Protein AF-A0A920G2X0-F1 (afdb_monomer_lite)

Radius of gyration: 16.81 Å; chains: 1; bounding box: 39×26×47 Å

Secondary structure (DSSP, 8-state):
-HHHHHHHHHHHHHT-----TTT-THHHHHHHHTHHHHHHHHHTTS--EEEEE-S-HHHHHHHHHHHHHH-TT-EEEEE--GGG-TTTT-----B-TTSSBSS--TT----

Foldseek 3Di:
DVVVVVVVVVCVVPVHDDCPCQQDCVVLVVCLVPVLVVQCVVQPPHAAEAEEEDDYPVSCVSSLVSCCVVPVRYHYHYDYDQQQPPVVVVDDFDADPSRHGPDDDPSNGDD

Structure (mmCIF, N/CA/C/O backbone):
data_AF-A0A920G2X0-F1
#
_entry.id   AF-A0A920G2X0-F1
#
loop_
_atom_site.group_PDB
_atom_site.id
_atom_site.type_symbol
_atom_site.label_atom_id
_atom_site.label_alt_id
_atom_site.label_comp_id
_atom_site.label_asym_id
_atom_site.label_entity_id
_atom_site.label_seq_id
_atom_site.pdbx_PDB_ins_code
_atom_site.Cartn_x
_atom_site.Cartn_y
_atom_site.Cartn_z
_atom_site.occupancy
_atom_site.B_iso_or_equiv
_atom_site.aut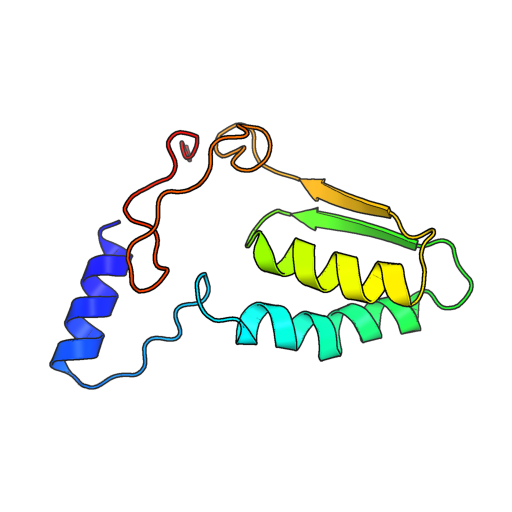h_seq_id
_atom_site.auth_comp_id
_atom_site.auth_asym_id
_atom_site.auth_atom_id
_atom_site.pdbx_PDB_model_num
ATOM 1 N N . MET A 1 1 ? 14.245 1.032 -10.322 1.00 65.56 1 MET A N 1
ATOM 2 C CA . MET A 1 1 ? 13.081 0.539 -11.106 1.00 65.56 1 MET A CA 1
ATOM 3 C C . MET A 1 1 ? 13.410 -0.535 -12.163 1.00 65.56 1 MET A C 1
ATOM 5 O O . MET A 1 1 ? 12.550 -0.835 -12.984 1.00 65.56 1 MET A O 1
ATOM 9 N N . GLY A 1 2 ? 14.589 -1.180 -12.145 1.00 84.56 2 GLY A N 1
ATOM 10 C CA . GLY A 1 2 ? 15.003 -2.102 -13.223 1.00 84.56 2 GLY A CA 1
ATOM 11 C C . GLY A 1 2 ? 14.061 -3.292 -13.457 1.00 84.56 2 GLY A C 1
ATOM 12 O O . GLY A 1 2 ? 13.681 -3.560 -14.593 1.00 84.56 2 GLY A O 1
ATOM 13 N N . MET A 1 3 ? 13.606 -3.945 -12.384 1.00 90.81 3 MET A N 1
ATOM 14 C CA . MET A 1 3 ? 12.692 -5.093 -12.471 1.00 90.81 3 MET A CA 1
ATOM 15 C C . MET A 1 3 ? 11.347 -4.730 -13.128 1.00 90.81 3 MET A C 1
ATOM 17 O O . MET A 1 3 ? 10.911 -5.421 -14.043 1.00 90.81 3 MET A O 1
ATOM 21 N N . VAL A 1 4 ? 10.743 -3.590 -12.770 1.00 90.12 4 VAL A N 1
ATOM 22 C CA . VAL A 1 4 ? 9.467 -3.142 -13.363 1.00 90.12 4 VAL A CA 1
ATOM 23 C C . VAL A 1 4 ? 9.625 -2.815 -14.849 1.00 90.12 4 VAL A C 1
ATOM 25 O O . VAL A 1 4 ? 8.763 -3.173 -15.652 1.00 90.12 4 VAL A O 1
ATOM 28 N N . THR A 1 5 ? 10.723 -2.157 -15.236 1.00 90.88 5 THR A N 1
ATOM 29 C CA . THR A 1 5 ? 11.032 -1.903 -16.652 1.00 90.88 5 THR A CA 1
ATOM 30 C C . THR A 1 5 ? 11.150 -3.215 -17.418 1.00 90.88 5 THR A C 1
ATOM 32 O O . THR A 1 5 ? 10.507 -3.368 -18.456 1.00 90.88 5 THR A O 1
ATOM 35 N N . LYS A 1 6 ? 11.867 -4.201 -16.863 1.00 94.75 6 LYS A N 1
ATOM 36 C CA . LYS A 1 6 ? 12.032 -5.496 -17.521 1.00 94.75 6 LYS A CA 1
ATOM 37 C C . LYS A 1 6 ? 10.713 -6.251 -17.684 1.00 94.75 6 LYS A C 1
ATOM 39 O O . LYS A 1 6 ? 10.462 -6.816 -18.746 1.00 94.75 6 LYS A O 1
ATOM 44 N N . CYS A 1 7 ? 9.841 -6.221 -16.674 1.00 94.62 7 CYS A N 1
ATOM 45 C CA . CYS A 1 7 ? 8.505 -6.808 -16.777 1.00 94.62 7 CYS A CA 1
ATOM 46 C C . CYS A 1 7 ? 7.681 -6.169 -17.904 1.00 94.62 7 CYS A C 1
ATOM 48 O O . CYS A 1 7 ? 7.029 -6.894 -18.651 1.00 94.62 7 CYS A O 1
ATOM 50 N N . ARG A 1 8 ? 7.737 -4.837 -18.071 1.00 92.50 8 ARG A N 1
ATOM 51 C CA . ARG A 1 8 ? 7.029 -4.140 -19.162 1.00 92.50 8 ARG A CA 1
ATOM 52 C C . ARG A 1 8 ? 7.553 -4.540 -20.541 1.00 92.50 8 ARG A C 1
ATOM 54 O O . ARG A 1 8 ? 6.752 -4.785 -21.438 1.00 92.50 8 ARG A O 1
ATOM 61 N N . GLU A 1 9 ? 8.873 -4.618 -20.704 1.00 95.75 9 GLU A N 1
ATOM 62 C CA . GLU A 1 9 ? 9.498 -5.066 -21.956 1.00 95.75 9 GLU A CA 1
ATOM 63 C C . GLU A 1 9 ? 9.036 -6.473 -22.339 1.00 95.75 9 GLU A C 1
ATOM 65 O O . GLU A 1 9 ? 8.578 -6.690 -23.458 1.00 95.75 9 GLU A O 1
ATOM 70 N N . LEU A 1 10 ? 9.124 -7.419 -21.398 1.00 97.44 10 LEU A N 1
ATOM 71 C CA . LEU A 1 10 ? 8.762 -8.814 -21.638 1.00 97.44 10 LEU A CA 1
ATOM 72 C C . LEU A 1 10 ? 7.263 -8.977 -21.892 1.00 97.44 10 LEU A C 1
ATOM 74 O O . LEU A 1 10 ? 6.885 -9.702 -22.809 1.00 97.44 10 LEU A O 1
ATOM 78 N N . ALA A 1 11 ? 6.416 -8.276 -21.135 1.00 97.19 11 ALA A N 1
ATOM 79 C CA . ALA A 1 11 ? 4.976 -8.300 -21.355 1.00 97.19 11 ALA A CA 1
ATOM 80 C C . ALA A 1 11 ? 4.614 -7.797 -22.757 1.00 97.19 11 ALA A C 1
ATOM 82 O O . ALA A 1 11 ? 3.851 -8.450 -23.463 1.00 97.19 11 ALA A O 1
ATOM 83 N N . LYS A 1 12 ? 5.228 -6.692 -23.201 1.00 96.44 12 LYS A N 1
ATOM 84 C CA . LYS A 1 12 ? 5.012 -6.149 -24.547 1.00 96.44 12 LYS A CA 1
ATOM 85 C C . LYS A 1 12 ? 5.532 -7.083 -25.641 1.00 96.44 12 LYS A C 1
ATOM 87 O O . LYS A 1 12 ? 4.836 -7.287 -26.628 1.00 96.44 12 LYS A O 1
ATOM 92 N N . ALA A 1 13 ? 6.731 -7.640 -25.476 1.00 98.19 13 ALA A N 1
ATOM 93 C CA . ALA A 1 13 ? 7.357 -8.498 -26.482 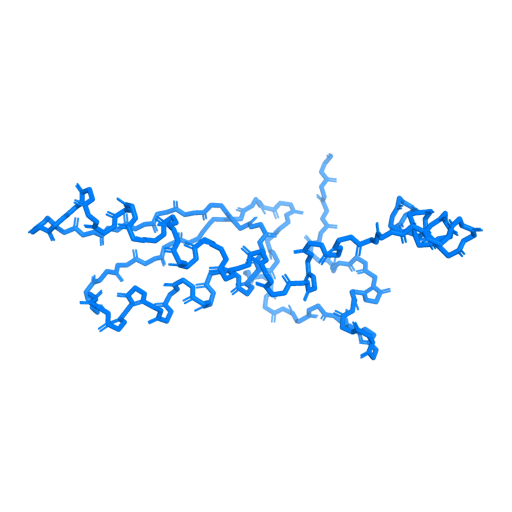1.00 98.19 13 ALA A CA 1
ATOM 94 C C . ALA A 1 13 ? 6.613 -9.827 -26.685 1.00 98.19 13 ALA A C 1
ATOM 96 O O . ALA A 1 13 ? 6.579 -10.339 -27.798 1.00 98.19 13 ALA A O 1
ATOM 97 N N . ASN A 1 14 ? 6.012 -10.370 -25.624 1.00 98.19 14 ASN A N 1
ATOM 98 C CA . ASN A 1 14 ? 5.365 -11.683 -25.655 1.00 98.19 14 ASN A CA 1
ATOM 99 C C . ASN A 1 14 ? 3.828 -11.614 -25.623 1.00 98.19 14 ASN A C 1
ATOM 101 O O . ASN A 1 14 ? 3.173 -12.653 -25.600 1.00 98.19 14 ASN A O 1
ATOM 105 N N . GLY A 1 15 ? 3.240 -10.413 -25.569 1.00 97.38 15 GLY A N 1
ATOM 106 C CA . GLY A 1 15 ? 1.794 -10.239 -25.401 1.00 97.38 15 GLY A CA 1
ATOM 107 C C . GLY A 1 15 ? 1.264 -10.754 -24.056 1.00 97.38 15 GLY A C 1
ATOM 108 O O . GLY A 1 15 ? 0.106 -11.156 -23.964 1.00 97.38 15 GLY A O 1
ATOM 109 N N . TRP A 1 16 ? 2.099 -10.790 -23.014 1.00 98.00 16 TRP A N 1
ATOM 110 C CA . TRP A 1 16 ? 1.696 -11.290 -21.700 1.00 98.00 16 TRP A CA 1
ATOM 111 C C . TRP A 1 16 ? 0.914 -10.256 -20.897 1.00 98.00 16 TRP A C 1
ATOM 113 O O . TRP A 1 16 ? 1.118 -9.045 -21.004 1.00 98.00 16 TRP A O 1
ATOM 123 N N . PHE A 1 17 ? 0.062 -10.760 -20.009 1.00 96.00 17 PHE A N 1
ATOM 124 C CA . PHE A 1 17 ? -0.637 -9.939 -19.036 1.00 96.00 17 PHE A CA 1
ATOM 125 C C . PHE A 1 17 ? 0.308 -9.471 -17.920 1.00 96.00 17 PHE A C 1
ATOM 127 O O . PHE A 1 17 ? 0.992 -10.272 -17.283 1.00 96.00 17 PHE A O 1
ATOM 134 N N . MET A 1 18 ? 0.304 -8.167 -17.637 1.00 94.69 18 MET A N 1
ATOM 135 C CA . MET A 1 18 ? 1.008 -7.575 -16.501 1.00 94.69 18 MET A CA 1
ATOM 136 C C . MET A 1 18 ? -0.016 -7.072 -15.479 1.00 94.69 18 MET A C 1
ATOM 138 O O . MET A 1 18 ? -0.759 -6.136 -15.755 1.00 94.69 18 MET A O 1
ATOM 142 N N . ALA A 1 19 ? -0.028 -7.661 -14.280 1.00 93.69 19 ALA A N 1
ATOM 143 C CA . ALA A 1 19 ? -1.079 -7.429 -13.281 1.00 93.69 19 ALA A CA 1
ATOM 144 C C . ALA A 1 19 ? -1.099 -6.020 -12.658 1.00 93.69 19 ALA A C 1
ATOM 146 O O . ALA A 1 19 ? -2.152 -5.581 -12.199 1.00 93.69 19 ALA A O 1
ATOM 147 N N . ARG A 1 20 ? 0.051 -5.324 -12.639 1.00 91.50 20 ARG A N 1
ATOM 148 C CA . ARG A 1 20 ? 0.203 -3.936 -12.151 1.00 91.50 20 ARG A CA 1
ATOM 149 C C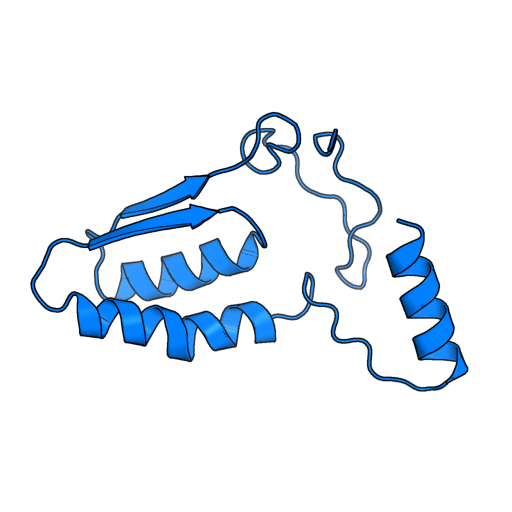 . ARG A 1 20 ? -0.349 -3.713 -10.733 1.00 91.50 20 ARG A C 1
ATOM 151 O O . ARG A 1 20 ? -1.195 -2.857 -10.514 1.00 91.50 20 ARG A O 1
ATOM 158 N N . GLN A 1 21 ? 0.121 -4.486 -9.751 1.00 89.50 21 GLN A N 1
ATOM 159 C CA . GLN A 1 21 ? -0.464 -4.533 -8.396 1.00 89.50 21 GLN A CA 1
ATOM 160 C C . GLN A 1 21 ? -0.561 -3.185 -7.645 1.00 89.50 21 GLN A C 1
ATOM 162 O O . GLN A 1 21 ? -1.380 -3.070 -6.735 1.00 89.50 21 GLN A O 1
ATOM 167 N N . PHE A 1 22 ? 0.259 -2.186 -8.005 1.00 88.00 22 PHE A N 1
ATOM 168 C CA . PHE A 1 22 ? 0.270 -0.851 -7.383 1.00 88.00 22 PHE A CA 1
ATOM 169 C C . PHE A 1 22 ? -0.591 0.184 -8.136 1.00 88.00 22 PHE A C 1
ATOM 171 O O . PHE A 1 22 ? -0.741 1.335 -7.716 1.00 88.00 22 PHE A O 1
ATOM 178 N N . GLU A 1 23 ? -1.137 -0.203 -9.286 1.00 87.44 23 GLU A N 1
ATOM 179 C CA . GLU A 1 23 ? -2.022 0.622 -10.106 1.00 87.44 23 GLU A CA 1
ATOM 180 C C . GLU A 1 23 ? -3.416 0.000 -10.237 1.00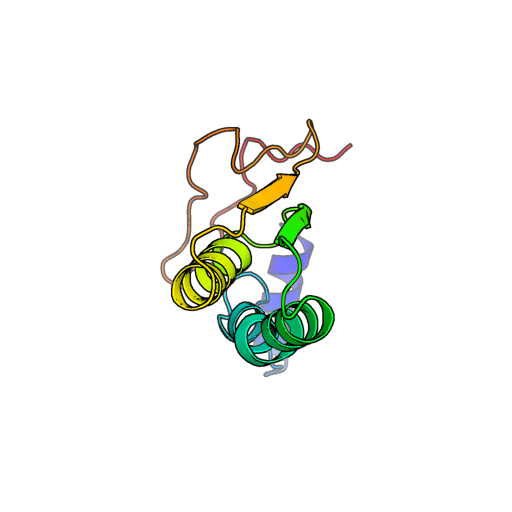 87.44 23 GLU A C 1
ATOM 182 O O . GLU A 1 23 ? -4.402 0.722 -10.365 1.00 87.44 23 GLU A O 1
ATOM 187 N N . ASN A 1 24 ? -3.506 -1.327 -10.186 1.00 89.75 24 ASN A N 1
ATOM 188 C CA . ASN A 1 24 ? -4.726 -2.086 -10.395 1.00 89.75 24 ASN A CA 1
ATOM 189 C C . ASN A 1 24 ? -5.628 -2.059 -9.155 1.00 89.75 24 ASN A C 1
ATOM 191 O O . ASN A 1 24 ? -5.269 -2.566 -8.090 1.00 89.75 24 ASN A O 1
ATOM 195 N N . LEU A 1 25 ? -6.831 -1.507 -9.321 1.00 87.75 25 LEU A N 1
ATOM 196 C CA . LEU A 1 25 ? -7.828 -1.400 -8.257 1.00 87.75 25 LEU A CA 1
ATOM 197 C C . LEU A 1 25 ? -8.323 -2.763 -7.769 1.00 87.75 25 LEU A C 1
ATOM 199 O O . LEU A 1 25 ? -8.623 -2.883 -6.587 1.00 87.75 25 LEU A O 1
ATOM 203 N N . ALA A 1 26 ? -8.285 -3.807 -8.606 1.00 90.81 26 ALA A N 1
ATOM 204 C CA . ALA A 1 26 ? -8.720 -5.152 -8.225 1.00 90.81 26 ALA A CA 1
ATOM 205 C C . ALA A 1 26 ? -8.006 -5.685 -6.968 1.00 90.81 26 ALA A C 1
ATOM 207 O O . ALA A 1 26 ? -8.594 -6.449 -6.205 1.00 90.81 26 ALA A O 1
ATOM 208 N N . ASN A 1 27 ? -6.762 -5.251 -6.727 1.00 89.25 27 ASN A N 1
ATOM 209 C CA . ASN A 1 27 ? -6.015 -5.569 -5.512 1.00 89.25 27 ASN A CA 1
ATOM 210 C C . ASN A 1 27 ? -6.692 -4.997 -4.249 1.00 89.25 27 ASN A C 1
ATOM 212 O O . ASN A 1 27 ? -6.846 -5.690 -3.251 1.00 89.25 27 ASN A O 1
ATOM 216 N N . ALA A 1 28 ? -7.144 -3.742 -4.289 1.00 87.38 28 ALA A N 1
ATOM 217 C CA . ALA A 1 28 ? -7.865 -3.148 -3.165 1.00 87.38 28 ALA A CA 1
ATOM 218 C C . ALA A 1 28 ? -9.293 -3.712 -3.048 1.00 87.38 28 ALA A C 1
ATOM 220 O O . ALA A 1 28 ? -9.734 -4.036 -1.947 1.00 87.38 28 ALA A O 1
ATOM 221 N N . ASP A 1 29 ? -9.975 -3.886 -4.183 1.00 89.56 29 ASP A N 1
ATOM 222 C CA . ASP A 1 29 ? -11.373 -4.324 -4.258 1.00 89.56 29 ASP A CA 1
ATOM 223 C C . ASP A 1 29 ? -11.579 -5.715 -3.661 1.00 89.56 29 ASP A C 1
ATOM 225 O O . ASP A 1 29 ? -12.571 -5.959 -2.974 1.00 89.56 29 ASP A O 1
ATOM 229 N N . VAL A 1 30 ? -10.657 -6.649 -3.921 1.00 90.94 30 VAL A N 1
ATOM 230 C CA . VAL A 1 30 ? -10.786 -8.010 -3.389 1.00 90.94 30 VAL A CA 1
ATOM 231 C C . VAL A 1 30 ? -10.7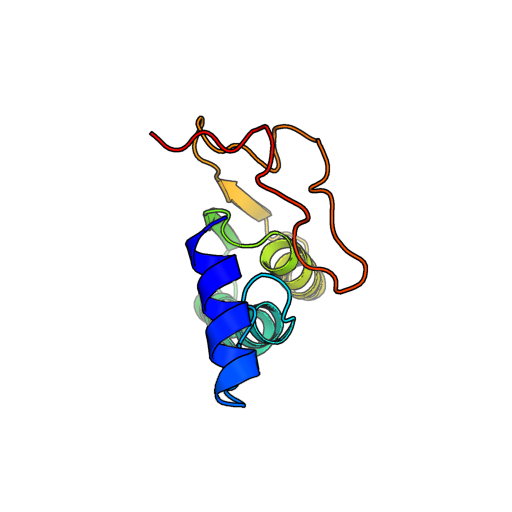11 -8.004 -1.867 1.00 90.94 30 VAL A C 1
ATOM 233 O O . VAL A 1 30 ? -11.551 -8.619 -1.222 1.00 90.94 30 VAL A O 1
ATOM 236 N N . HIS A 1 31 ? -9.789 -7.242 -1.278 1.00 88.88 31 HIS A N 1
ATOM 237 C CA . HIS A 1 31 ? -9.670 -7.168 0.172 1.00 88.88 31 HIS A CA 1
ATOM 238 C C . HIS A 1 31 ? -10.832 -6.427 0.838 1.00 88.88 31 HIS A C 1
ATOM 240 O O . HIS A 1 31 ? -11.175 -6.748 1.971 1.00 88.88 31 HIS A O 1
ATOM 246 N N . GLU A 1 32 ? -11.429 -5.443 0.169 1.00 86.25 32 GLU A N 1
ATOM 247 C CA . GLU A 1 32 ? -12.662 -4.804 0.636 1.00 86.25 32 GLU A CA 1
ATOM 248 C C . GLU A 1 32 ? -13.824 -5.809 0.646 1.00 86.25 32 GLU A C 1
ATOM 250 O O . GLU A 1 32 ? -14.546 -5.927 1.632 1.00 86.25 32 GLU A O 1
ATOM 255 N N . ARG A 1 33 ? -13.965 -6.602 -0.422 1.00 89.50 33 ARG A N 1
ATOM 256 C CA . ARG A 1 33 ? -15.060 -7.572 -0.567 1.00 89.50 33 ARG A CA 1
ATOM 257 C C . ARG A 1 33 ? -14.917 -8.817 0.305 1.00 89.50 33 ARG A C 1
ATOM 259 O O . ARG A 1 33 ? -15.937 -9.408 0.648 1.00 89.50 33 ARG A O 1
ATOM 266 N N . THR A 1 34 ? -13.691 -9.244 0.610 1.00 92.00 34 THR A N 1
ATOM 267 C CA . THR A 1 34 ? -13.433 -10.477 1.372 1.00 92.00 34 THR A CA 1
ATOM 268 C C . THR A 1 34 ? -12.798 -10.177 2.723 1.00 92.00 34 THR A C 1
ATOM 270 O O . THR A 1 34 ? -13.469 -10.252 3.745 1.00 92.00 34 THR A O 1
ATOM 273 N N . THR A 1 35 ? -11.535 -9.753 2.748 1.00 89.50 35 THR A N 1
ATOM 274 C CA . THR A 1 35 ? -10.741 -9.612 3.979 1.00 89.50 35 THR A CA 1
ATOM 275 C C . THR A 1 35 ? -11.357 -8.647 4.995 1.00 89.50 35 THR A C 1
ATOM 277 O O . THR A 1 35 ? -11.247 -8.859 6.202 1.00 89.50 35 THR A O 1
ATOM 280 N N . ALA A 1 36 ? -11.984 -7.560 4.541 1.00 86.06 36 ALA A N 1
ATOM 281 C CA . ALA A 1 36 ? -12.678 -6.646 5.437 1.00 86.06 36 ALA A CA 1
ATOM 282 C C . ALA A 1 36 ? -13.907 -7.320 6.061 1.00 86.06 36 ALA A C 1
ATOM 284 O O . ALA A 1 36 ? -14.057 -7.251 7.277 1.00 86.06 36 ALA A O 1
ATOM 285 N N . ARG A 1 37 ? -14.714 -8.038 5.267 1.00 88.06 37 ARG A N 1
ATOM 286 C CA . ARG A 1 37 ? -15.879 -8.794 5.750 1.00 88.06 37 ARG A CA 1
ATOM 287 C C . ARG A 1 37 ? -15.476 -9.878 6.749 1.00 88.06 37 ARG A C 1
ATOM 289 O O . ARG A 1 37 ? -16.022 -9.904 7.839 1.00 88.06 37 ARG A O 1
ATOM 296 N N . GLU A 1 38 ? -14.450 -10.669 6.439 1.00 91.38 38 GLU A N 1
ATOM 297 C CA . GLU A 1 38 ? -13.914 -11.707 7.337 1.00 91.38 38 GLU A CA 1
ATOM 298 C C . GLU A 1 38 ? -13.524 -11.139 8.712 1.00 91.38 38 GLU A C 1
ATOM 300 O O . GLU A 1 38 ? -13.794 -11.743 9.748 1.00 91.38 38 GLU A O 1
ATOM 305 N N . ILE A 1 39 ? -12.908 -9.953 8.736 1.00 88.88 39 ILE A N 1
ATOM 306 C CA . ILE A 1 39 ? -12.527 -9.282 9.985 1.00 88.88 39 ILE A CA 1
ATOM 307 C C . ILE A 1 39 ? -13.746 -8.703 10.705 1.00 88.88 39 ILE A C 1
ATOM 309 O O . ILE A 1 39 ? -13.809 -8.761 11.927 1.00 88.88 39 ILE A O 1
ATOM 313 N N . MET A 1 40 ? -14.722 -8.159 9.987 1.00 86.19 40 MET A N 1
ATOM 314 C CA . MET A 1 40 ? -15.950 -7.647 10.599 1.00 86.19 40 MET A CA 1
ATOM 315 C C . MET A 1 40 ? -16.747 -8.775 11.258 1.00 86.19 40 MET A C 1
ATOM 317 O O . MET A 1 40 ? -17.132 -8.647 12.421 1.00 86.19 40 MET A O 1
ATOM 321 N N . ASP A 1 41 ? -16.892 -9.898 10.558 1.00 89.06 41 ASP A N 1
ATOM 322 C CA . ASP A 1 41 ? -17.595 -11.088 11.034 1.00 89.06 41 ASP A CA 1
ATOM 323 C C . ASP A 1 41 ? -16.861 -11.729 12.221 1.00 89.06 41 ASP A C 1
ATOM 325 O O . ASP A 1 41 ? -17.483 -12.180 13.172 1.00 89.06 41 ASP A O 1
ATOM 329 N N . ALA A 1 42 ? -15.525 -11.713 12.245 1.00 90.94 42 ALA A N 1
ATOM 330 C CA . ALA A 1 42 ? -14.764 -12.240 13.380 1.00 90.94 42 ALA A CA 1
ATOM 331 C C . ALA A 1 42 ? -14.857 -11.372 14.656 1.00 90.94 42 ALA A C 1
ATOM 333 O O . ALA A 1 42 ? -14.547 -11.850 15.753 1.00 90.94 42 ALA A O 1
ATOM 334 N N . PHE A 1 43 ? -15.247 -10.098 14.535 1.00 88.56 43 PHE A N 1
ATOM 335 C CA . PHE A 1 43 ? -15.240 -9.124 15.634 1.00 88.56 43 PHE A CA 1
ATOM 336 C C . PHE A 1 43 ? -16.623 -8.553 15.984 1.00 88.56 43 PHE A C 1
ATOM 338 O O . PHE A 1 43 ? -16.681 -7.667 16.837 1.00 88.56 43 PHE A O 1
ATOM 345 N N . GLU A 1 44 ? -17.705 -9.057 15.377 1.00 81.81 44 GLU A N 1
ATOM 346 C CA . GLU A 1 44 ? -19.127 -8.693 15.559 1.00 81.81 44 GLU A CA 1
ATOM 347 C C . GLU A 1 44 ? -19.391 -7.528 16.542 1.00 81.81 44 GLU A C 1
ATOM 349 O O . GLU A 1 44 ? -19.328 -6.358 16.164 1.00 81.81 44 GLU A O 1
ATOM 354 N N . ALA A 1 45 ? -19.643 -7.831 17.823 1.00 75.94 45 ALA A N 1
ATOM 355 C CA . ALA A 1 45 ? -20.010 -6.860 18.860 1.00 75.94 45 ALA A CA 1
ATOM 356 C C . ALA A 1 45 ? -18.822 -6.312 19.679 1.00 75.94 45 ALA A C 1
ATOM 358 O O . ALA A 1 45 ? -19.012 -5.574 20.646 1.00 75.94 45 ALA A O 1
ATOM 359 N N . ARG A 1 46 ? -17.583 -6.682 19.343 1.00 85.69 46 ARG A N 1
ATOM 360 C CA . ARG A 1 46 ? -16.374 -6.259 20.069 1.00 85.69 46 ARG A CA 1
ATOM 361 C C . ARG A 1 46 ? -15.807 -4.999 19.454 1.00 85.69 46 ARG A C 1
ATOM 363 O O . ARG A 1 46 ? -15.887 -4.830 18.244 1.00 85.69 46 ARG A O 1
ATOM 370 N N . SER A 1 47 ? -15.191 -4.133 20.254 1.00 84.56 47 SER A N 1
ATOM 371 C CA . SER A 1 47 ? -14.440 -2.996 19.716 1.00 84.56 47 SER A CA 1
ATOM 372 C C . SER A 1 47 ? -13.378 -3.476 18.721 1.00 84.56 47 SER A C 1
ATOM 374 O O . SER A 1 47 ? -12.696 -4.477 18.947 1.00 84.56 47 SER A O 1
ATOM 376 N N . LEU A 1 48 ? -13.264 -2.766 17.600 1.00 85.38 48 LEU A N 1
ATOM 377 C CA . LEU A 1 48 ? -12.362 -3.122 16.514 1.00 85.38 48 LEU A CA 1
ATOM 378 C C . LEU A 1 48 ? -11.325 -2.015 16.335 1.00 85.38 48 LEU A C 1
ATOM 380 O O . LEU A 1 48 ? -11.642 -0.836 16.189 1.00 85.38 48 LEU A O 1
ATOM 384 N N . THR A 1 49 ? -10.055 -2.395 16.373 1.00 86.25 49 THR A N 1
ATOM 385 C CA . THR A 1 49 ? -8.935 -1.552 15.955 1.00 86.25 49 THR A CA 1
ATOM 386 C C . THR A 1 49 ? -8.050 -2.400 15.064 1.00 86.25 49 THR A C 1
ATOM 388 O O . THR A 1 49 ? -7.651 -3.499 15.445 1.00 86.25 49 THR A O 1
ATOM 391 N N . ILE A 1 50 ? -7.780 -1.909 13.860 1.00 85.06 50 ILE A N 1
ATOM 392 C CA . ILE A 1 50 ? -7.069 -2.644 12.819 1.00 85.06 50 ILE A CA 1
ATOM 393 C C . ILE A 1 50 ? -5.692 -2.007 12.654 1.00 85.06 50 ILE A C 1
ATOM 395 O O . ILE A 1 50 ? -5.603 -0.812 12.392 1.00 85.06 50 ILE A O 1
ATOM 399 N N . CYS A 1 51 ? -4.629 -2.802 12.777 1.00 85.19 51 CYS A N 1
ATOM 400 C CA . CYS A 1 51 ? -3.261 -2.375 12.486 1.00 85.19 51 CYS A CA 1
ATOM 401 C C . CYS A 1 51 ? -2.751 -3.089 11.227 1.00 85.19 51 CYS A C 1
ATOM 403 O O . CYS A 1 51 ? -2.793 -4.318 11.158 1.00 85.19 51 CYS A O 1
ATOM 405 N N . LEU A 1 52 ? -2.298 -2.334 10.223 1.00 83.44 52 LEU A N 1
ATOM 406 C CA . LEU A 1 52 ? -1.822 -2.862 8.939 1.00 83.44 52 LEU A CA 1
ATOM 407 C C . LEU A 1 52 ? -0.464 -2.255 8.581 1.00 83.44 52 LEU A C 1
ATOM 409 O O . LEU A 1 52 ? -0.259 -1.055 8.703 1.00 83.44 52 LEU A O 1
ATOM 413 N N . GLY A 1 53 ? 0.461 -3.065 8.075 1.00 80.19 53 GLY A N 1
ATOM 414 C CA . GLY A 1 53 ? 1.669 -2.522 7.451 1.00 80.19 53 GLY A CA 1
ATOM 415 C C . GLY A 1 53 ? 1.334 -1.852 6.119 1.00 80.19 53 GLY A C 1
ATOM 416 O O . GLY A 1 53 ? 0.578 -2.417 5.318 1.00 80.19 53 GLY A O 1
ATOM 417 N N . LEU A 1 54 ? 1.916 -0.682 5.848 1.00 77.94 54 LEU A N 1
ATOM 418 C CA . LEU A 1 54 ? 1.741 -0.021 4.564 1.00 77.94 54 LEU A CA 1
ATOM 419 C C . LEU A 1 54 ? 2.356 -0.870 3.450 1.00 77.94 54 LEU A C 1
ATOM 421 O O . LEU A 1 54 ? 3.558 -1.124 3.406 1.00 77.94 54 LEU A O 1
ATOM 425 N N . ARG A 1 55 ? 1.509 -1.280 2.509 1.00 69.88 55 ARG A N 1
ATOM 426 C CA . ARG A 1 55 ? 1.937 -1.919 1.255 1.00 69.88 55 ARG A CA 1
ATOM 427 C C . ARG A 1 55 ? 1.436 -1.155 0.039 1.00 69.88 55 ARG A C 1
ATOM 429 O O . ARG A 1 55 ? 2.161 -0.989 -0.935 1.00 69.88 55 ARG A O 1
ATOM 436 N N . HIS A 1 56 ? 0.199 -0.666 0.108 1.00 71.69 56 HIS A N 1
ATOM 437 C CA . HIS A 1 56 ? -0.444 0.077 -0.966 1.00 71.69 56 HIS A CA 1
ATOM 438 C C . HIS A 1 56 ? -1.418 1.111 -0.393 1.00 71.69 56 HIS A C 1
ATOM 440 O O . HIS A 1 56 ? -2.395 0.746 0.255 1.00 71.69 56 HIS A O 1
ATOM 446 N N . ARG A 1 57 ? -1.191 2.402 -0.658 1.00 73.19 57 ARG A N 1
ATOM 447 C CA . ARG A 1 57 ? -2.001 3.491 -0.080 1.00 73.19 57 ARG A CA 1
ATOM 448 C C . ARG A 1 57 ? -3.498 3.360 -0.388 1.00 73.19 57 ARG A C 1
ATOM 450 O O . ARG A 1 57 ? -4.303 3.379 0.533 1.00 73.19 57 ARG A O 1
ATOM 457 N N . ARG A 1 58 ? -3.880 3.095 -1.647 1.00 72.12 58 ARG A N 1
ATOM 458 C CA . ARG A 1 58 ? -5.312 3.018 -2.023 1.00 72.12 58 ARG A CA 1
ATOM 459 C C . ARG A 1 58 ? -6.061 1.865 -1.353 1.00 72.12 58 ARG A C 1
ATOM 461 O O . ARG A 1 58 ? -7.285 1.880 -1.311 1.00 72.12 58 ARG A O 1
ATOM 468 N N . TYR A 1 59 ? -5.337 0.845 -0.885 1.00 73.94 59 TYR A N 1
ATOM 469 C CA . TYR A 1 59 ? -5.949 -0.240 -0.127 1.00 73.94 59 TYR A CA 1
ATOM 470 C C . TYR A 1 59 ? -6.436 0.260 1.239 1.00 73.94 59 TYR A C 1
ATOM 472 O O . TYR A 1 59 ? -7.568 -0.031 1.618 1.00 73.94 59 TYR A O 1
ATOM 480 N N . LEU A 1 60 ? -5.618 1.057 1.935 1.00 76.69 60 LEU A N 1
ATOM 481 C CA . LEU A 1 60 ? -6.000 1.677 3.204 1.00 76.69 60 LEU A CA 1
ATOM 482 C C . LEU A 1 60 ? -7.179 2.632 3.016 1.00 76.69 60 LEU A C 1
ATOM 484 O O . LEU A 1 60 ? -8.129 2.557 3.787 1.00 76.69 60 LEU A O 1
ATOM 488 N N . ASP A 1 61 ? -7.152 3.454 1.963 1.00 76.62 61 ASP A N 1
ATOM 489 C CA . ASP A 1 61 ? -8.219 4.423 1.688 1.00 76.62 61 ASP A CA 1
ATOM 490 C C . ASP A 1 61 ? -9.575 3.727 1.467 1.00 76.62 61 ASP A C 1
ATOM 492 O O . ASP A 1 61 ? -10.565 4.065 2.117 1.00 76.62 61 ASP A O 1
ATOM 496 N N . ARG A 1 62 ? -9.627 2.702 0.600 1.00 73.94 62 ARG A N 1
ATOM 497 C CA . ARG A 1 62 ? -10.870 1.953 0.331 1.00 73.94 62 ARG A CA 1
ATOM 498 C C . ARG A 1 62 ? -11.355 1.162 1.533 1.00 73.94 62 ARG A C 1
ATOM 500 O O . ARG A 1 62 ? -12.528 1.235 1.891 1.00 73.94 62 ARG A O 1
ATOM 507 N N . ARG A 1 63 ? -10.452 0.431 2.189 1.00 74.25 63 ARG A N 1
ATOM 508 C CA . ARG A 1 63 ? -10.799 -0.335 3.386 1.00 74.25 63 ARG A CA 1
ATOM 509 C C . ARG A 1 63 ? -11.307 0.581 4.495 1.00 74.25 63 ARG A C 1
ATOM 511 O O . ARG A 1 63 ? -12.263 0.221 5.176 1.00 74.25 63 ARG A O 1
ATOM 518 N N . GLY A 1 64 ? -10.684 1.746 4.665 1.00 77.88 64 GLY A N 1
ATOM 519 C CA . GLY A 1 64 ? -11.114 2.763 5.615 1.00 77.88 64 GLY A CA 1
ATOM 520 C C . GLY A 1 64 ? -12.506 3.283 5.325 1.00 77.88 64 GLY A C 1
ATOM 521 O O . GLY A 1 64 ? -13.328 3.285 6.234 1.00 77.88 64 GLY A O 1
ATOM 522 N N . ALA A 1 65 ? -12.803 3.615 4.070 1.00 77.69 65 ALA A N 1
ATOM 523 C CA . ALA A 1 65 ? -14.139 4.048 3.676 1.00 77.69 65 ALA A CA 1
ATOM 524 C C . ALA A 1 65 ? -15.212 2.981 3.970 1.00 77.69 65 ALA A C 1
ATOM 526 O O . ALA A 1 65 ? -16.208 3.284 4.622 1.00 77.69 65 ALA A O 1
ATOM 527 N N . SER A 1 66 ? -14.989 1.727 3.557 1.00 81.19 66 SER A N 1
ATOM 528 C CA . SER A 1 66 ? -15.933 0.623 3.795 1.00 81.19 66 SER A CA 1
ATOM 529 C C . SER A 1 66 ? -16.113 0.316 5.286 1.00 81.19 66 SER A C 1
ATOM 531 O O . SER A 1 66 ? -17.237 0.224 5.776 1.00 81.19 66 SER A O 1
ATOM 533 N N . THR A 1 67 ? -15.011 0.229 6.037 1.00 82.06 67 THR A N 1
ATOM 534 C CA . THR A 1 67 ? -15.064 -0.079 7.473 1.00 82.06 67 THR A CA 1
ATOM 535 C C . THR A 1 67 ? -15.727 1.053 8.256 1.00 82.06 67 THR A C 1
ATOM 537 O O . THR A 1 67 ? -16.537 0.784 9.136 1.00 82.06 67 THR A O 1
ATOM 540 N N . ALA A 1 68 ? -15.428 2.315 7.930 1.00 81.75 68 ALA A N 1
ATOM 541 C CA . ALA A 1 68 ? -16.036 3.472 8.583 1.00 81.75 68 ALA A CA 1
ATOM 542 C C . ALA A 1 68 ? -17.537 3.599 8.277 1.00 81.75 68 ALA A C 1
ATOM 544 O O . ALA A 1 68 ? -18.287 4.045 9.141 1.00 81.75 68 ALA A O 1
ATOM 545 N N . ALA A 1 69 ? -17.982 3.185 7.084 1.00 84.38 69 ALA A N 1
ATOM 546 C CA . ALA A 1 69 ? -19.400 3.178 6.727 1.00 84.38 69 ALA A CA 1
ATOM 547 C C . ALA A 1 69 ? -20.215 2.180 7.568 1.00 84.38 69 ALA A C 1
ATOM 549 O O . ALA A 1 69 ? -21.345 2.480 7.943 1.00 84.38 69 ALA A O 1
ATOM 550 N N . GLU A 1 70 ? -19.650 1.011 7.884 1.00 86.81 70 GLU A N 1
ATOM 551 C CA . GLU A 1 70 ? -20.331 -0.015 8.688 1.00 86.81 70 GLU A CA 1
ATOM 552 C C . GLU A 1 70 ? -20.104 0.157 10.199 1.00 86.81 70 GLU A C 1
ATOM 554 O O . GLU A 1 70 ? -20.993 -0.118 11.004 1.00 86.81 70 GLU A O 1
ATOM 559 N N . ARG A 1 71 ? -18.906 0.596 10.603 1.00 87.50 71 ARG A N 1
ATOM 560 C CA . ARG A 1 71 ? -18.472 0.727 12.001 1.00 87.50 71 ARG A CA 1
ATOM 561 C C . ARG A 1 71 ? -17.597 1.974 12.186 1.00 87.50 71 ARG A C 1
ATOM 563 O O . ARG A 1 71 ? -16.370 1.842 12.261 1.00 87.50 71 ARG A O 1
ATOM 570 N N . PRO A 1 72 ? -18.203 3.168 12.314 1.00 87.62 72 PRO A N 1
ATOM 571 C CA . PRO A 1 72 ? -17.486 4.447 12.340 1.00 87.62 72 PRO A CA 1
ATOM 572 C C . PRO A 1 72 ? -16.513 4.597 13.518 1.00 87.62 72 PRO A C 1
ATOM 574 O O . PRO A 1 72 ? -15.532 5.326 13.408 1.00 87.62 72 PRO A O 1
ATOM 577 N N . ASP A 1 73 ? -16.729 3.865 14.614 1.00 88.81 73 ASP A N 1
ATOM 578 C CA . ASP A 1 73 ? -15.837 3.878 15.782 1.00 88.81 73 ASP A CA 1
ATOM 579 C C . ASP A 1 73 ? -14.548 3.058 15.580 1.00 88.81 73 ASP A C 1
ATOM 581 O O . ASP A 1 73 ? -13.650 3.071 16.430 1.00 88.81 73 ASP A O 1
ATOM 585 N N . THR A 1 74 ? -14.439 2.315 14.472 1.00 88.31 74 THR A N 1
ATOM 586 C CA . THR A 1 74 ? -13.257 1.501 14.171 1.00 88.31 74 THR A CA 1
ATOM 587 C C . THR A 1 74 ? -12.064 2.390 13.855 1.00 88.31 74 THR A C 1
ATOM 589 O O . THR A 1 74 ? -12.095 3.203 12.934 1.00 88.31 74 THR A O 1
ATOM 592 N N . LYS A 1 75 ? -10.955 2.171 14.563 1.00 87.62 75 LYS A N 1
ATOM 593 C CA . LYS A 1 75 ? -9.680 2.827 14.252 1.00 87.62 75 LYS A CA 1
ATOM 594 C C . LYS A 1 75 ? -8.866 1.967 13.296 1.00 87.62 75 LYS A C 1
ATOM 596 O O . LYS A 1 75 ? -8.657 0.783 13.557 1.00 87.62 75 LYS A O 1
ATOM 601 N N . ILE A 1 76 ? -8.366 2.571 12.222 1.00 87.19 76 ILE A N 1
ATOM 602 C CA . ILE A 1 76 ? -7.409 1.940 11.311 1.00 87.19 76 ILE A CA 1
ATOM 603 C C . ILE A 1 76 ? -6.074 2.648 11.470 1.00 87.19 76 ILE A C 1
ATOM 605 O O . ILE A 1 76 ? -5.967 3.856 11.275 1.00 87.19 76 ILE A O 1
ATOM 609 N N . ILE A 1 77 ? -5.066 1.876 11.845 1.00 89.44 77 ILE A N 1
ATOM 610 C CA . ILE A 1 77 ? -3.708 2.330 12.096 1.00 89.44 77 ILE A CA 1
ATOM 611 C C . ILE A 1 77 ? -2.819 1.667 11.049 1.00 89.44 77 ILE A C 1
ATOM 613 O O . ILE A 1 77 ? -2.907 0.459 10.824 1.00 89.44 77 ILE A O 1
ATOM 617 N N . THR A 1 78 ? -1.969 2.459 10.402 1.00 90.31 78 THR A N 1
ATOM 618 C CA . THR A 1 78 ? -0.950 1.942 9.489 1.00 90.31 78 THR A CA 1
ATOM 619 C C . THR A 1 78 ? 0.437 2.123 10.081 1.00 90.31 78 THR A C 1
ATOM 621 O O . THR A 1 78 ? 0.662 3.051 10.855 1.00 90.31 78 THR A O 1
ATOM 624 N N . THR A 1 79 ? 1.368 1.253 9.703 1.00 90.69 79 THR A N 1
ATOM 625 C CA . THR A 1 79 ? 2.781 1.376 10.071 1.00 90.69 79 THR A CA 1
ATOM 626 C C . THR A 1 79 ? 3.665 1.462 8.838 1.00 90.69 79 THR A C 1
ATOM 628 O O . THR A 1 79 ? 3.346 0.907 7.783 1.00 90.69 79 THR A O 1
ATOM 631 N N . GLU A 1 80 ? 4.785 2.161 8.982 1.00 90.75 80 GLU A N 1
ATOM 632 C CA . GLU A 1 80 ? 5.819 2.302 7.963 1.00 90.75 80 GLU A CA 1
ATOM 633 C C . GLU A 1 80 ? 7.184 2.049 8.606 1.00 90.75 80 GLU A C 1
ATOM 635 O O . GLU A 1 80 ? 7.349 2.324 9.795 1.00 90.75 80 GLU A O 1
ATOM 640 N N . PRO A 1 81 ? 8.162 1.510 7.865 1.00 89.62 81 PRO A N 1
ATOM 641 C CA . PRO A 1 81 ? 9.532 1.457 8.351 1.00 89.62 81 PRO A CA 1
ATOM 642 C C . PRO A 1 81 ? 10.190 2.838 8.236 1.00 89.62 81 PRO A C 1
ATOM 644 O O . PRO A 1 81 ? 9.932 3.567 7.279 1.00 89.62 81 PRO A O 1
ATOM 647 N N . ASP A 1 82 ? 11.118 3.152 9.140 1.00 88.50 82 ASP A N 1
ATOM 648 C CA . ASP A 1 82 ? 11.822 4.446 9.156 1.00 88.50 82 ASP A CA 1
ATOM 649 C C . ASP A 1 82 ? 12.528 4.755 7.823 1.00 88.50 82 ASP A C 1
ATOM 651 O O . ASP A 1 82 ? 12.471 5.875 7.322 1.00 88.50 82 ASP A O 1
ATOM 655 N N . GLY A 1 83 ? 13.137 3.741 7.194 1.00 87.88 83 GLY A N 1
ATOM 656 C CA . GLY A 1 83 ? 13.799 3.865 5.887 1.00 87.88 83 GLY A CA 1
ATOM 657 C C . GLY A 1 83 ? 12.852 3.927 4.680 1.00 87.88 83 GLY A C 1
ATOM 658 O O . GLY A 1 83 ? 13.317 4.021 3.548 1.00 87.88 83 GLY A O 1
ATOM 659 N N . ALA A 1 84 ? 11.535 3.828 4.878 1.00 89.12 84 ALA A N 1
ATOM 660 C CA . ALA A 1 84 ? 10.545 3.983 3.812 1.00 89.12 84 ALA A CA 1
ATOM 661 C C . ALA A 1 84 ? 9.215 4.548 4.338 1.00 89.12 84 ALA A C 1
ATOM 663 O O . ALA A 1 84 ? 8.146 3.999 4.065 1.00 89.12 84 ALA A O 1
ATOM 664 N N . ALA A 1 85 ? 9.289 5.649 5.086 1.00 90.75 85 ALA A N 1
ATOM 665 C CA . ALA A 1 85 ? 8.139 6.341 5.663 1.00 90.75 85 ALA A CA 1
ATOM 666 C C . ALA A 1 85 ? 7.420 7.217 4.616 1.00 90.75 85 ALA A C 1
ATOM 668 O O . ALA A 1 85 ? 7.480 8.441 4.650 1.00 90.75 85 ALA A O 1
ATOM 669 N N . LEU A 1 86 ? 6.790 6.584 3.625 1.00 89.81 86 LEU A N 1
ATOM 670 C CA . LEU A 1 86 ? 6.215 7.235 2.443 1.00 89.81 86 LEU A CA 1
ATOM 671 C C . LEU A 1 86 ? 5.007 8.137 2.751 1.00 89.81 86 LEU A C 1
ATOM 673 O O . LEU A 1 86 ? 4.859 9.182 2.128 1.00 89.81 86 LEU A O 1
ATOM 677 N N . LEU A 1 87 ? 4.124 7.739 3.667 1.00 88.56 87 LEU A N 1
ATOM 678 C CA . LEU A 1 87 ? 2.968 8.530 4.096 1.00 88.56 87 LEU A CA 1
ATOM 679 C C . LEU A 1 87 ? 3.401 9.640 5.045 1.00 88.56 87 LEU A C 1
ATOM 681 O O . LEU A 1 87 ? 2.953 10.775 4.897 1.00 88.56 87 LEU A O 1
ATOM 685 N N . SER A 1 88 ? 4.272 9.312 5.998 1.00 90.75 88 SER A N 1
ATOM 686 C CA . SER A 1 88 ? 4.747 10.254 7.014 1.00 90.75 88 SER A CA 1
ATOM 687 C C . SER A 1 88 ? 5.622 11.363 6.422 1.00 90.75 88 SER A C 1
ATOM 689 O O . SER A 1 88 ? 5.625 12.480 6.930 1.00 90.75 88 SER A O 1
ATOM 691 N N . ASP A 1 89 ? 6.324 11.082 5.322 1.00 90.50 89 ASP A N 1
ATOM 692 C CA . ASP A 1 89 ? 7.093 12.070 4.559 1.00 90.50 89 ASP A CA 1
ATOM 693 C C . ASP A 1 89 ? 6.215 13.151 3.896 1.00 90.50 89 ASP A C 1
ATOM 695 O O . ASP A 1 89 ? 6.702 14.231 3.568 1.00 90.50 89 ASP A O 1
ATOM 699 N N . GLY A 1 90 ? 4.916 12.891 3.704 1.00 88.75 90 GLY A N 1
ATOM 700 C CA . GLY A 1 90 ? 3.931 13.874 3.240 1.00 88.75 90 GLY A CA 1
ATOM 701 C C . GLY A 1 90 ? 4.037 14.290 1.767 1.00 88.75 90 GLY A C 1
ATOM 702 O O . GLY A 1 90 ? 3.117 14.929 1.254 1.00 88.75 90 GLY A O 1
ATOM 703 N N . ARG A 1 91 ? 5.111 13.925 1.058 1.00 89.69 91 ARG A N 1
ATOM 704 C CA . ARG A 1 91 ? 5.238 14.164 -0.385 1.00 89.69 91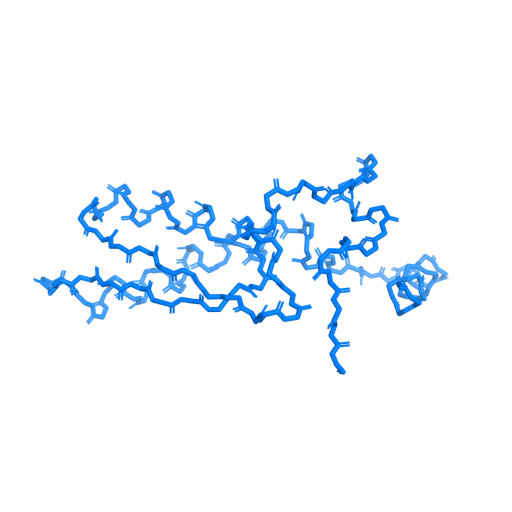 ARG A CA 1
ATOM 705 C C . ARG A 1 91 ? 4.387 13.174 -1.172 1.00 89.69 91 ARG A C 1
ATOM 707 O O . ARG A 1 91 ? 4.219 12.014 -0.802 1.00 89.69 91 ARG A O 1
ATOM 714 N N . GLU A 1 92 ? 3.839 13.635 -2.291 1.00 87.81 92 GLU A N 1
ATOM 715 C CA . GLU A 1 92 ? 3.133 12.747 -3.204 1.00 87.81 92 GLU A CA 1
ATOM 716 C C . GLU A 1 92 ? 4.108 12.011 -4.124 1.00 87.81 92 GLU A C 1
ATOM 718 O O . GLU A 1 92 ? 5.080 12.569 -4.632 1.00 87.81 92 GLU A O 1
ATOM 723 N N . GLN A 1 93 ? 3.805 10.741 -4.392 1.00 88.69 93 GLN A N 1
ATOM 724 C CA . GLN A 1 93 ? 4.500 9.986 -5.422 1.00 88.69 93 GLN A CA 1
ATOM 725 C C . GLN A 1 93 ? 4.109 10.524 -6.798 1.00 88.69 93 GLN A C 1
ATOM 727 O O . GLN A 1 93 ? 2.969 10.344 -7.231 1.00 88.69 93 GLN A O 1
ATOM 732 N N . GLU A 1 94 ? 5.078 11.080 -7.519 1.00 91.00 94 GLU A N 1
ATOM 733 C CA . GLU A 1 94 ? 4.906 11.435 -8.923 1.00 91.00 94 GLU A CA 1
ATOM 734 C C . GLU A 1 94 ? 4.515 10.214 -9.770 1.00 91.00 94 GLU A C 1
ATOM 736 O O . GLU A 1 94 ? 5.049 9.103 -9.610 1.00 91.00 94 GLU A O 1
ATOM 741 N N . ARG A 1 95 ? 3.579 10.429 -10.698 1.00 90.88 95 ARG A N 1
ATOM 742 C CA . ARG A 1 95 ? 3.002 9.391 -11.556 1.00 90.88 95 ARG A CA 1
ATOM 743 C C . ARG A 1 95 ? 2.997 9.820 -13.016 1.00 90.88 95 ARG A C 1
ATOM 745 O O . ARG A 1 95 ? 2.953 11.000 -13.338 1.00 90.88 95 ARG A O 1
ATOM 752 N N . ARG A 1 96 ? 3.042 8.823 -13.893 1.00 91.12 96 ARG A N 1
ATOM 753 C CA . ARG A 1 96 ? 2.874 8.962 -15.342 1.00 91.12 96 ARG A CA 1
ATOM 754 C C . ARG A 1 96 ? 1.387 9.007 -15.695 1.00 91.12 96 ARG A C 1
ATOM 756 O O . ARG A 1 96 ? 0.546 8.646 -14.874 1.00 91.12 96 ARG A O 1
ATOM 763 N N . GLU A 1 97 ? 1.078 9.361 -16.941 1.00 90.88 97 GLU A N 1
ATOM 764 C CA . GLU A 1 97 ? -0.297 9.380 -17.472 1.00 90.88 97 GLU A CA 1
ATOM 765 C C . GLU A 1 97 ? -1.018 8.032 -17.315 1.00 90.88 97 GLU A C 1
ATOM 767 O O . GLU A 1 97 ? -2.213 7.983 -17.047 1.00 90.88 97 GLU A O 1
ATOM 772 N N . ASP A 1 98 ? -0.280 6.922 -17.396 1.00 87.00 98 ASP A N 1
ATOM 773 C CA . ASP A 1 98 ? -0.818 5.569 -17.219 1.00 87.00 98 ASP A CA 1
ATOM 774 C C . ASP A 1 98 ? -1.038 5.171 -15.741 1.00 87.00 98 ASP A C 1
ATOM 776 O O . ASP A 1 98 ? -1.299 4.001 -15.433 1.00 87.00 98 ASP A O 1
ATOM 780 N N . GLY A 1 99 ? -0.864 6.120 -14.819 1.00 87.44 99 GLY A N 1
ATOM 781 C CA . GLY A 1 99 ? -1.024 5.964 -13.377 1.00 87.44 99 GLY A CA 1
ATOM 782 C C . GLY A 1 99 ? 0.146 5.284 -12.664 1.00 87.44 99 GLY A C 1
ATOM 783 O O . GLY A 1 99 ? 0.131 5.212 -11.431 1.00 87.44 99 GLY A O 1
ATOM 784 N N . SER A 1 100 ? 1.160 4.797 -13.386 1.00 88.44 100 SER A N 1
ATOM 785 C CA . SER A 1 100 ? 2.326 4.155 -12.770 1.00 88.44 100 SER A CA 1
ATOM 786 C C . SER A 1 100 ? 3.307 5.171 -12.185 1.00 88.44 100 SER A C 1
ATOM 788 O O . SER A 1 100 ? 3.353 6.321 -12.618 1.00 88.44 100 SER A O 1
ATOM 790 N N . ALA A 1 101 ? 4.094 4.765 -11.185 1.00 89.12 101 ALA A N 1
ATOM 791 C CA . ALA A 1 101 ? 5.093 5.647 -10.577 1.00 89.12 101 ALA A CA 1
ATOM 792 C C . ALA A 1 101 ? 6.134 6.124 -11.613 1.00 89.12 101 ALA A C 1
ATOM 794 O O . ALA A 1 101 ? 6.656 5.319 -12.397 1.00 89.12 101 ALA A O 1
ATOM 795 N N . SER A 1 102 ? 6.445 7.426 -11.617 1.00 89.62 102 SER A N 1
ATOM 796 C CA . SER A 1 102 ? 7.447 8.012 -12.524 1.00 89.62 102 SER A CA 1
ATOM 797 C C . SER A 1 102 ? 8.866 7.539 -12.184 1.00 89.62 102 SER A C 1
ATOM 799 O O . SER A 1 102 ? 9.653 7.259 -13.096 1.00 89.62 102 SER A O 1
ATOM 801 N N . GLY A 1 103 ? 9.138 7.351 -10.889 1.00 88.44 103 GLY A N 1
ATOM 802 C CA . GLY A 1 103 ? 10.398 6.902 -10.305 1.00 88.44 103 GLY A CA 1
ATOM 803 C C . GLY A 1 103 ? 10.209 6.351 -8.887 1.00 88.44 103 GLY A C 1
ATOM 804 O O . GLY A 1 103 ? 9.087 6.077 -8.465 1.00 88.44 103 GLY A O 1
ATOM 805 N N . SER A 1 104 ? 11.313 6.145 -8.164 1.00 88.31 104 SER A N 1
ATOM 806 C CA . SER A 1 104 ? 11.261 5.800 -6.736 1.00 88.31 104 SER A CA 1
ATOM 807 C C . SER A 1 104 ? 10.814 7.009 -5.915 1.00 88.31 104 SER A C 1
ATOM 809 O O . SER A 1 104 ? 11.171 8.138 -6.249 1.00 88.31 104 SER A O 1
ATOM 811 N N . HIS A 1 105 ? 10.080 6.776 -4.829 1.00 89.69 105 HIS A N 1
ATOM 812 C CA . HIS A 1 105 ? 9.768 7.840 -3.880 1.00 89.69 105 HIS A CA 1
ATOM 813 C C . HIS A 1 105 ? 11.058 8.363 -3.224 1.00 89.69 105 HIS A C 1
ATOM 815 O O . HIS A 1 105 ? 11.914 7.545 -2.889 1.00 89.69 105 HIS A O 1
ATOM 821 N N . PRO A 1 106 ? 11.220 9.672 -2.970 1.00 89.38 106 PRO A N 1
ATOM 822 C CA . PRO A 1 106 ? 12.434 10.189 -2.333 1.00 89.38 106 PRO A CA 1
ATOM 823 C C . PRO A 1 106 ? 12.672 9.661 -0.911 1.00 89.38 106 PRO A C 1
ATOM 825 O O . PRO A 1 106 ? 13.816 9.517 -0.497 1.00 89.38 106 PRO A O 1
ATOM 828 N N . ALA A 1 107 ? 11.600 9.355 -0.175 1.00 89.31 107 ALA A N 1
ATOM 829 C CA . ALA A 1 107 ? 11.684 8.739 1.154 1.00 89.31 107 ALA A CA 1
ATOM 830 C C . ALA A 1 107 ? 11.938 7.221 1.117 1.00 89.31 107 ALA A C 1
ATOM 832 O O . ALA A 1 107 ? 12.013 6.592 2.164 1.00 89.31 107 ALA A O 1
ATOM 833 N N . TRP A 1 108 ? 12.027 6.610 -0.070 1.00 86.88 108 TRP A N 1
ATOM 834 C CA . TRP A 1 108 ? 12.330 5.189 -0.216 1.00 86.88 108 TRP A CA 1
ATOM 835 C C . TRP A 1 108 ? 13.845 4.963 -0.166 1.00 86.88 108 TRP A C 1
ATOM 837 O O . TRP A 1 108 ? 14.542 5.124 -1.170 1.00 86.88 108 TRP A O 1
ATOM 847 N N . ALA A 1 109 ? 14.336 4.545 0.997 1.00 84.62 109 ALA A N 1
ATOM 848 C CA . ALA A 1 109 ? 15.725 4.187 1.258 1.00 84.62 109 ALA A CA 1
ATOM 849 C C . ALA A 1 109 ? 15.801 2.830 1.987 1.00 84.62 109 ALA A C 1
ATOM 851 O O . ALA A 1 109 ? 16.200 2.767 3.152 1.00 84.62 109 ALA A O 1
ATOM 852 N N . PRO A 1 110 ? 15.381 1.726 1.336 1.00 73.06 110 PRO A N 1
ATOM 853 C CA . PRO A 1 110 ? 15.547 0.405 1.917 1.00 73.06 110 PRO A CA 1
ATOM 854 C C . PRO A 1 110 ? 17.040 0.114 2.084 1.00 73.06 110 PRO A C 1
ATOM 856 O O . PRO A 1 110 ? 17.842 0.401 1.191 1.00 73.06 110 PRO A O 1
ATOM 859 N N . ILE A 1 111 ? 17.366 -0.431 3.251 1.00 61.16 111 ILE A N 1
ATOM 860 C CA . ILE A 1 111 ? 18.698 -0.903 3.642 1.00 61.16 111 ILE A CA 1
ATOM 861 C C . ILE A 1 111 ? 19.077 -2.152 2.844 1.00 61.16 111 ILE A C 1
ATOM 863 O O . ILE A 1 111 ? 18.166 -2.977 2.590 1.00 61.16 111 ILE A O 1
#

Sequence (111 aa):
MGMVTKCRELAKANGWFMARQFENLANADVHERTTAREIMDAFEARSLTICLGLRHRRYLDRRGASTAAERPDTKIITTEPDGAALLSDGREQERREDGSASGSHPAWAPI

pLDDT: mean 86.98, std 6.84, range [61.16, 98.19]